Protein AF-A0A1F9D1J4-F1 (afdb_monomer)

Foldseek 3Di:
DDDDLDPQDQPDDPDPQREREDEDADDPPVCPPVCPSVVSVVVVVVVCVVVVRDHYYYDDDPPPVVVVVVVVVVVDDDDDDDDDDDDDDPDD

Radius of gyration: 15.39 Å; Cα contacts (8 Å, |Δi|>4): 61; chains: 1; bounding box: 32×33×46 Å

Secondary structure (DSSP, 8-state):
----S--------SS----EEE------GGGTTTTHHHHHHHHHHHHHHHTT---EEE---TT-HHHHHHHHHTTPPP--------------

Structure (mmCIF, N/CA/C/O backbone):
data_AF-A0A1F9D1J4-F1
#
_entry.id   AF-A0A1F9D1J4-F1
#
loop_
_atom_site.group_PDB
_atom_site.id
_atom_site.type_symbol
_atom_site.label_atom_id
_atom_site.label_alt_id
_atom_site.label_comp_id
_atom_site.label_asym_id
_atom_site.label_entity_id
_atom_site.label_seq_id
_atom_site.pdbx_PDB_ins_code
_atom_site.Cartn_x
_atom_site.Cartn_y
_atom_site.Cartn_z
_atom_site.occupancy
_atom_site.B_iso_or_equiv
_atom_site.auth_seq_id
_atom_site.auth_comp_id
_atom_site.auth_asym_id
_atom_site.auth_atom_id
_atom_site.pdbx_PDB_model_num
ATOM 1 N N . MET A 1 1 ? 4.150 17.439 11.748 1.00 34.31 1 MET A N 1
ATOM 2 C CA . MET A 1 1 ? 4.623 16.191 12.379 1.00 34.31 1 MET A CA 1
ATOM 3 C C . MET A 1 1 ? 4.842 15.204 11.244 1.00 34.31 1 MET A C 1
ATOM 5 O O . MET A 1 1 ? 3.889 14.617 10.752 1.00 34.31 1 MET A O 1
ATOM 9 N N . SER A 1 2 ? 6.048 15.235 10.681 1.00 34.50 2 SER A N 1
ATOM 10 C CA . SER A 1 2 ? 6.404 14.664 9.376 1.00 34.50 2 SER A CA 1
ATOM 11 C C . SER A 1 2 ? 7.768 13.996 9.491 1.00 34.50 2 SER A C 1
ATOM 13 O O . SER A 1 2 ? 8.748 14.435 8.901 1.00 34.50 2 SER A O 1
ATOM 15 N N . GLU A 1 3 ? 7.822 12.965 10.310 1.00 33.19 3 GLU A N 1
ATOM 16 C CA . GLU A 1 3 ? 8.901 11.990 10.337 1.00 33.19 3 GLU A CA 1
ATOM 17 C C . GLU A 1 3 ? 8.190 10.629 10.273 1.00 33.19 3 GLU A C 1
ATOM 19 O O . GLU A 1 3 ? 7.073 10.523 10.772 1.00 33.19 3 GLU A O 1
ATOM 24 N N . ASP A 1 4 ? 8.769 9.657 9.562 1.00 34.34 4 ASP A N 1
ATOM 25 C CA . ASP A 1 4 ? 8.272 8.278 9.322 1.00 34.34 4 ASP A CA 1
ATOM 26 C C . ASP A 1 4 ? 7.735 7.927 7.919 1.00 34.34 4 ASP A C 1
ATOM 28 O O . ASP A 1 4 ? 7.087 6.900 7.736 1.00 34.34 4 ASP A O 1
ATOM 32 N N . PHE A 1 5 ? 8.090 8.680 6.869 1.00 41.47 5 PHE A N 1
ATOM 33 C CA . PHE A 1 5 ? 7.847 8.243 5.475 1.00 41.47 5 PHE A CA 1
ATOM 34 C C . PHE A 1 5 ? 8.977 7.421 4.828 1.00 41.47 5 PHE A C 1
ATOM 36 O O . PHE A 1 5 ? 8.862 7.036 3.667 1.00 41.47 5 PHE A O 1
ATOM 43 N N . ASN A 1 6 ? 10.072 7.127 5.536 1.00 36.56 6 ASN A N 1
ATOM 44 C CA . ASN A 1 6 ? 11.223 6.424 4.954 1.00 36.56 6 ASN A CA 1
ATOM 45 C C . ASN A 1 6 ? 11.835 5.398 5.918 1.00 36.56 6 ASN A C 1
ATOM 47 O O . ASN A 1 6 ? 12.931 5.590 6.433 1.00 36.56 6 ASN A O 1
ATOM 51 N N . SER A 1 7 ? 11.181 4.253 6.089 1.00 43.38 7 SER A N 1
ATOM 52 C CA . SER A 1 7 ? 11.861 3.026 6.515 1.00 43.38 7 SER A CA 1
ATOM 53 C C . SER A 1 7 ? 11.952 2.064 5.326 1.00 43.38 7 SER A C 1
ATOM 55 O O . SER A 1 7 ? 11.232 1.078 5.218 1.00 43.38 7 SER A O 1
ATOM 57 N N . ILE A 1 8 ? 12.865 2.351 4.387 1.00 45.56 8 ILE A N 1
ATOM 58 C CA . ILE A 1 8 ? 13.309 1.333 3.422 1.00 45.56 8 ILE A CA 1
ATOM 59 C C . ILE A 1 8 ? 14.160 0.340 4.214 1.00 45.56 8 ILE A C 1
ATOM 61 O O . ILE A 1 8 ? 15.367 0.514 4.356 1.00 45.56 8 ILE A O 1
ATOM 65 N N . GLN A 1 9 ? 13.529 -0.684 4.780 1.00 48.69 9 GLN A N 1
ATOM 66 C CA . GLN A 1 9 ? 14.264 -1.827 5.299 1.00 48.69 9 GLN A CA 1
ATOM 67 C C . GLN A 1 9 ? 14.555 -2.787 4.150 1.00 48.69 9 GLN A C 1
ATOM 69 O O . GLN A 1 9 ? 13.645 -3.258 3.469 1.00 48.69 9 GLN A O 1
ATOM 74 N N . ASN A 1 10 ? 15.838 -3.092 3.958 1.00 44.09 10 ASN A N 1
ATOM 75 C CA . ASN A 1 10 ? 16.281 -4.202 3.127 1.00 44.09 10 ASN A CA 1
ATOM 76 C C . ASN A 1 10 ? 15.743 -5.499 3.747 1.00 44.09 10 ASN A C 1
ATOM 78 O O . ASN A 1 10 ? 16.357 -6.066 4.648 1.00 44.09 10 ASN A O 1
ATOM 82 N N . GLY A 1 11 ? 14.563 -5.941 3.315 1.00 44.78 11 GLY A N 1
ATOM 83 C CA . GLY A 1 11 ? 14.018 -7.225 3.732 1.00 44.78 11 GLY A CA 1
ATOM 84 C C . GLY A 1 11 ? 14.961 -8.344 3.296 1.00 44.78 11 GLY A C 1
ATOM 85 O O . GLY A 1 11 ? 15.171 -8.531 2.098 1.00 44.78 11 GLY A O 1
ATOM 86 N N . TYR A 1 12 ? 15.525 -9.078 4.259 1.00 47.22 12 TYR A N 1
ATOM 87 C CA . TYR A 1 12 ? 16.306 -10.288 4.008 1.00 47.22 12 TYR A CA 1
ATOM 88 C C . TYR A 1 12 ? 15.388 -11.377 3.434 1.00 47.22 12 TYR A C 1
ATOM 90 O O . TYR A 1 12 ? 14.762 -12.153 4.149 1.00 47.22 12 TYR A O 1
ATOM 98 N N . SER A 1 13 ? 15.292 -11.412 2.111 1.00 48.28 13 SER A N 1
ATOM 99 C CA . SER A 1 13 ? 14.950 -12.604 1.343 1.00 48.28 13 SER A CA 1
ATOM 100 C C . SER A 1 13 ? 16.259 -13.067 0.711 1.00 48.28 13 SER A C 1
ATOM 102 O O . SER A 1 13 ? 17.033 -12.216 0.285 1.00 48.28 13 SER A O 1
ATOM 104 N N . GLY A 1 14 ? 16.546 -14.371 0.691 1.00 46.06 14 GLY A N 1
ATOM 105 C CA . GLY A 1 14 ? 17.848 -14.964 0.320 1.00 46.06 14 GLY A CA 1
ATOM 106 C C . GLY A 1 14 ? 18.399 -14.658 -1.083 1.00 46.06 14 GLY A C 1
ATOM 107 O O . GLY A 1 14 ? 19.361 -15.289 -1.497 1.00 46.06 14 GLY A O 1
ATOM 108 N N . ASN A 1 15 ? 17.835 -13.683 -1.796 1.00 46.1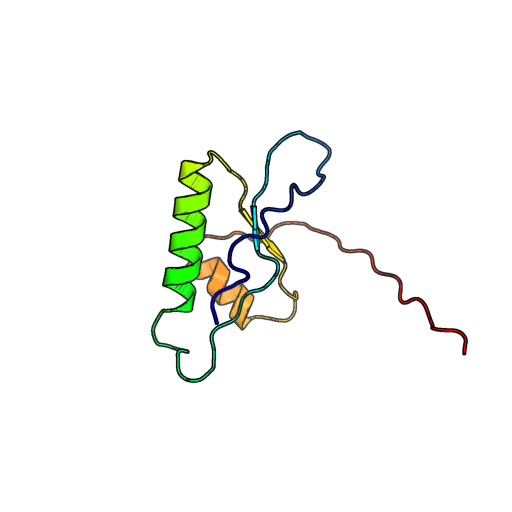2 15 ASN A N 1
ATOM 109 C CA . ASN A 1 15 ? 18.279 -13.176 -3.082 1.00 46.12 15 ASN A CA 1
ATOM 110 C C . ASN A 1 15 ? 18.397 -11.646 -2.945 1.00 46.12 15 ASN A C 1
ATOM 112 O O . ASN A 1 15 ? 17.423 -11.008 -2.551 1.00 46.12 15 ASN A O 1
ATOM 116 N N . HIS A 1 16 ? 19.555 -11.057 -3.270 1.00 52.16 16 HIS A N 1
ATOM 117 C CA . HIS A 1 16 ? 19.878 -9.617 -3.194 1.00 52.16 16 HIS A CA 1
ATOM 118 C C . HIS A 1 16 ? 18.997 -8.708 -4.089 1.00 52.16 16 HIS A C 1
ATOM 120 O O . HIS A 1 16 ? 19.482 -7.993 -4.964 1.00 52.16 16 HIS A O 1
ATOM 126 N N . LEU A 1 17 ? 17.684 -8.706 -3.881 1.00 58.81 17 LEU A N 1
ATOM 127 C CA . LEU A 1 17 ? 16.750 -7.770 -4.488 1.00 58.81 17 LEU A CA 1
ATOM 128 C C . LEU A 1 17 ? 16.246 -6.843 -3.388 1.00 58.81 17 LEU A C 1
ATOM 130 O O . LEU A 1 17 ? 15.410 -7.219 -2.564 1.00 58.81 17 LEU A O 1
ATOM 134 N N . THR A 1 18 ? 16.765 -5.616 -3.381 1.00 74.12 18 THR A N 1
ATOM 135 C CA . THR A 1 18 ? 16.244 -4.529 -2.551 1.00 74.12 18 THR A CA 1
ATOM 136 C C . THR A 1 18 ? 14.729 -4.451 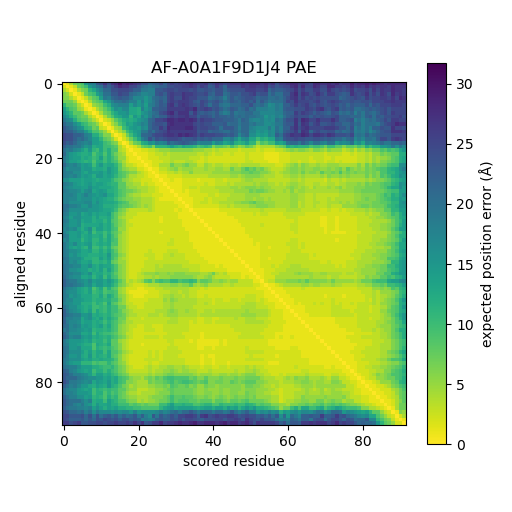-2.734 1.00 74.12 18 THR A C 1
ATOM 138 O O . THR A 1 18 ? 14.234 -4.313 -3.854 1.00 74.12 18 THR A O 1
ATOM 141 N N . THR A 1 19 ? 13.998 -4.593 -1.630 1.00 83.50 19 THR A N 1
ATOM 142 C CA . THR A 1 19 ? 12.533 -4.572 -1.571 1.00 83.50 19 THR A CA 1
ATOM 143 C C . THR A 1 19 ? 12.103 -3.379 -0.730 1.00 83.50 19 THR A C 1
ATOM 145 O O . THR A 1 19 ? 12.683 -3.143 0.326 1.00 83.50 19 THR A O 1
ATOM 148 N N . CYS A 1 20 ? 11.085 -2.640 -1.167 1.00 88.38 20 CYS A N 1
ATOM 149 C CA . CYS A 1 20 ? 10.427 -1.645 -0.321 1.00 88.38 20 CYS A CA 1
ATOM 150 C C . CYS A 1 20 ? 9.303 -2.335 0.457 1.00 88.38 20 CYS A C 1
ATOM 152 O O . CYS A 1 20 ? 8.476 -3.030 -0.136 1.00 88.38 20 CYS A O 1
ATOM 154 N N . VAL A 1 21 ? 9.271 -2.160 1.778 1.00 88.44 21 VAL A N 1
ATOM 155 C CA . VAL A 1 21 ? 8.215 -2.708 2.633 1.00 88.44 21 VAL A CA 1
ATOM 156 C C . VAL A 1 21 ? 7.486 -1.563 3.325 1.00 88.44 21 VAL A C 1
ATOM 158 O O . VAL A 1 21 ? 8.100 -0.779 4.041 1.00 88.44 21 VAL A O 1
ATOM 161 N N . ILE A 1 22 ? 6.174 -1.485 3.123 1.00 89.50 22 ILE A N 1
ATOM 162 C CA . ILE A 1 22 ? 5.270 -0.605 3.862 1.00 89.50 22 ILE A CA 1
ATOM 163 C C . ILE A 1 22 ? 4.988 -1.281 5.203 1.00 89.50 22 ILE A C 1
ATOM 165 O O . ILE A 1 22 ? 4.300 -2.301 5.247 1.00 89.50 22 ILE A O 1
ATOM 169 N N . GLN A 1 23 ? 5.563 -0.729 6.270 1.00 81.12 23 GLN A N 1
ATOM 170 C CA . GLN A 1 23 ? 5.417 -1.239 7.638 1.00 81.12 23 GLN A CA 1
ATOM 171 C C . GLN A 1 23 ? 4.230 -0.607 8.365 1.00 81.12 23 GLN A C 1
ATOM 173 O O . GLN A 1 23 ? 3.497 -1.283 9.078 1.00 81.12 23 GLN A O 1
ATOM 178 N N . ILE A 1 24 ? 4.042 0.699 8.179 1.00 79.88 24 ILE A N 1
ATOM 179 C CA . ILE A 1 24 ? 2.990 1.471 8.834 1.00 79.88 24 ILE A CA 1
ATOM 180 C C . ILE A 1 24 ? 2.243 2.241 7.758 1.00 79.88 24 ILE A C 1
ATOM 182 O O . ILE A 1 24 ? 2.844 2.861 6.880 1.00 79.88 24 ILE A O 1
ATOM 186 N N . PHE A 1 25 ? 0.919 2.190 7.833 1.00 82.06 25 PHE A N 1
ATOM 187 C CA . PHE A 1 25 ? 0.046 2.920 6.938 1.00 82.06 25 PHE A CA 1
ATOM 188 C C . PHE A 1 25 ? -1.174 3.416 7.702 1.00 82.06 25 PHE A C 1
ATOM 190 O O . PHE A 1 25 ? -1.875 2.639 8.344 1.00 82.06 25 PHE A O 1
ATOM 197 N N . GLY A 1 26 ? -1.427 4.718 7.626 1.00 85.88 26 GLY A N 1
ATOM 198 C CA . GLY A 1 26 ? -2.554 5.337 8.299 1.00 85.88 26 GLY A CA 1
ATOM 199 C C . GLY A 1 26 ? -2.804 6.741 7.776 1.00 85.88 26 GLY A C 1
ATOM 200 O O . GLY A 1 26 ? -1.889 7.444 7.352 1.00 85.88 26 GLY A O 1
ATOM 201 N N . VAL A 1 27 ? -4.068 7.148 7.806 1.00 89.50 27 VAL A N 1
ATOM 202 C CA . VAL A 1 27 ? -4.495 8.519 7.526 1.00 89.50 27 VAL A CA 1
ATOM 203 C C . VAL A 1 27 ? -5.329 8.970 8.713 1.00 89.50 27 VAL A C 1
ATOM 205 O O . VAL A 1 27 ? -6.282 8.281 9.090 1.00 89.50 27 VAL A O 1
ATOM 208 N N . ALA A 1 28 ? -4.971 10.113 9.303 1.00 89.81 28 ALA A N 1
ATOM 209 C CA . ALA A 1 28 ? -5.741 10.685 10.403 1.00 89.81 28 ALA A CA 1
ATOM 210 C C . ALA A 1 28 ? -7.207 10.871 9.983 1.00 89.81 28 ALA A C 1
ATOM 212 O O . ALA A 1 28 ? -7.483 11.238 8.840 1.00 89.81 28 ALA A O 1
ATOM 213 N N . SER A 1 29 ? -8.139 10.609 10.902 1.00 88.38 29 SER A N 1
ATOM 214 C CA . SER A 1 29 ? -9.581 10.505 10.624 1.00 88.38 29 SER A CA 1
ATOM 215 C C . SER A 1 29 ? -10.141 11.695 9.838 1.00 88.38 29 SER A C 1
ATOM 217 O O . SER A 1 29 ? -10.846 11.504 8.852 1.00 88.38 29 SER A O 1
ATOM 219 N N . GLN A 1 30 ? -9.734 12.916 10.191 1.00 93.25 30 GLN A N 1
ATOM 220 C CA . GLN A 1 30 ? -10.135 14.162 9.522 1.00 93.25 30 GLN A CA 1
ATOM 221 C C . GLN A 1 30 ? -9.710 14.284 8.043 1.00 93.25 30 GLN A C 1
ATOM 223 O O . GLN A 1 30 ? -10.236 15.128 7.323 1.00 93.25 30 GLN A O 1
ATOM 228 N N . TYR A 1 31 ? -8.774 13.450 7.582 1.00 91.50 31 TYR A N 1
ATOM 229 C CA . TYR A 1 31 ? -8.278 13.415 6.201 1.00 91.50 31 TYR A CA 1
ATOM 230 C C . TYR A 1 31 ? -8.663 12.127 5.456 1.00 91.50 31 TYR A C 1
ATOM 232 O O . TYR A 1 31 ? -8.260 11.910 4.307 1.00 91.50 31 TYR A O 1
ATOM 240 N N . GLN A 1 32 ? -9.436 11.242 6.091 1.00 88.88 32 GLN A N 1
ATOM 241 C CA . GLN A 1 32 ? -9.926 10.028 5.446 1.00 88.88 32 GLN A CA 1
ATOM 242 C C . GLN A 1 32 ? -10.948 10.358 4.354 1.00 88.88 32 GLN A C 1
ATOM 244 O O . GLN A 1 32 ? -11.530 11.438 4.314 1.00 88.88 32 GLN A O 1
ATOM 249 N N . ARG A 1 33 ? -11.145 9.412 3.424 1.00 88.88 33 ARG A N 1
ATOM 250 C CA . ARG A 1 33 ? -12.081 9.523 2.284 1.00 88.88 33 ARG A CA 1
ATOM 251 C C . ARG A 1 33 ? -11.797 10.673 1.299 1.00 88.88 33 ARG A C 1
ATOM 253 O O . ARG A 1 33 ? -12.562 10.862 0.365 1.00 88.88 33 ARG A O 1
ATOM 260 N N . GLN A 1 34 ? -10.661 11.361 1.432 1.00 94.75 34 GLN A N 1
ATOM 261 C CA . GLN A 1 34 ? -10.218 12.446 0.538 1.00 94.75 34 GLN A CA 1
ATOM 262 C C . GLN A 1 34 ? -9.117 12.009 -0.451 1.00 94.75 34 GLN A C 1
ATOM 264 O O . GLN A 1 34 ? -8.440 12.830 -1.066 1.00 94.75 34 GLN A O 1
ATOM 269 N N . GLY A 1 35 ? -8.873 10.700 -0.576 1.00 94.25 35 GLY A N 1
ATOM 270 C CA . GLY A 1 35 ? -7.842 10.151 -1.468 1.00 94.25 35 GLY A CA 1
ATOM 271 C C . GLY A 1 35 ? -6.396 10.347 -0.991 1.00 94.25 35 GLY A C 1
ATOM 272 O O . GLY A 1 35 ? -5.467 10.021 -1.728 1.00 94.25 35 GLY A O 1
ATOM 273 N N . VAL A 1 36 ? -6.180 10.839 0.235 1.00 94.69 36 VAL A N 1
ATOM 274 C CA . VAL A 1 36 ? -4.841 11.047 0.819 1.00 94.69 36 VAL A CA 1
ATOM 275 C C . VAL A 1 36 ? -4.036 9.747 0.841 1.00 94.69 36 VAL A C 1
ATOM 277 O O . VAL A 1 36 ? -2.919 9.713 0.341 1.00 94.69 36 VAL A O 1
ATOM 280 N N . ALA A 1 37 ? -4.644 8.658 1.312 1.00 92.31 37 ALA A N 1
ATOM 281 C CA . ALA A 1 37 ? -4.086 7.305 1.295 1.00 92.31 37 ALA A CA 1
ATOM 282 C C . ALA A 1 37 ? -3.501 6.911 -0.078 1.00 92.31 37 ALA A C 1
ATOM 284 O O . ALA A 1 37 ? -2.349 6.494 -0.172 1.00 92.31 37 ALA A O 1
ATOM 285 N N . THR A 1 38 ? -4.271 7.101 -1.151 1.00 95.19 38 THR A N 1
ATOM 286 C CA . THR A 1 38 ? -3.838 6.809 -2.525 1.00 95.19 38 THR A CA 1
ATOM 287 C C . THR A 1 38 ? -2.651 7.670 -2.945 1.00 95.19 38 THR A C 1
ATOM 289 O O . THR A 1 38 ? -1.687 7.148 -3.497 1.00 95.19 38 THR A O 1
ATOM 292 N N . LYS A 1 39 ? -2.690 8.978 -2.658 1.00 94.88 39 LYS A N 1
ATOM 293 C CA . LYS A 1 39 ? -1.593 9.903 -2.989 1.00 94.88 39 LYS A CA 1
ATOM 294 C C . LYS A 1 39 ? -0.295 9.523 -2.276 1.00 94.88 39 LYS A C 1
ATOM 296 O O . LYS A 1 39 ? 0.764 9.560 -2.893 1.00 94.88 39 LYS A O 1
ATOM 301 N N . LEU A 1 40 ? -0.386 9.119 -1.009 1.00 92.50 40 LEU A N 1
ATOM 302 C CA . LEU A 1 40 ? 0.761 8.668 -0.222 1.00 92.50 40 LEU A CA 1
ATOM 303 C C . LEU A 1 40 ? 1.390 7.401 -0.811 1.00 92.50 40 LEU A C 1
ATOM 305 O O . LEU A 1 40 ? 2.606 7.354 -0.993 1.00 92.50 40 LEU A O 1
ATOM 309 N N . VAL A 1 41 ? 0.573 6.400 -1.158 1.00 93.50 41 VAL A N 1
ATOM 310 C CA . VAL A 1 41 ? 1.084 5.181 -1.801 1.00 93.50 41 VAL A CA 1
ATOM 311 C C . VAL A 1 41 ? 1.699 5.512 -3.158 1.00 93.50 41 VAL A C 1
ATOM 313 O O . VAL A 1 41 ? 2.807 5.068 -3.427 1.00 93.50 41 VAL A O 1
ATOM 316 N N . GLN A 1 42 ? 1.055 6.341 -3.984 1.00 94.25 42 GLN A N 1
ATOM 317 C CA . GLN A 1 42 ? 1.599 6.711 -5.293 1.00 94.25 42 GLN A CA 1
ATOM 318 C C . GLN A 1 42 ? 2.962 7.409 -5.177 1.00 94.25 42 GLN A C 1
ATOM 320 O O . GLN A 1 42 ? 3.905 7.018 -5.861 1.00 94.25 42 GLN A O 1
ATOM 325 N N . ALA A 1 43 ? 3.102 8.363 -4.251 1.00 93.19 43 ALA A N 1
ATOM 326 C CA . ALA A 1 43 ? 4.377 9.028 -3.993 1.00 93.19 43 ALA A CA 1
ATOM 327 C C . ALA A 1 43 ? 5.474 8.035 -3.563 1.00 93.19 43 ALA A C 1
ATOM 329 O O . ALA A 1 43 ? 6.629 8.151 -3.981 1.00 93.19 43 ALA A O 1
ATOM 330 N N . LEU A 1 44 ? 5.117 7.017 -2.771 1.00 91.88 44 LEU A N 1
ATOM 331 C CA . LEU A 1 44 ? 6.037 5.945 -2.396 1.00 91.88 44 LEU A CA 1
ATOM 332 C C . LEU A 1 44 ? 6.430 5.064 -3.595 1.00 91.88 44 LEU A C 1
ATOM 334 O O . LEU A 1 44 ? 7.605 4.704 -3.722 1.00 91.88 44 LEU A O 1
ATOM 338 N N . LEU A 1 45 ? 5.478 4.718 -4.469 1.00 92.12 45 LEU A N 1
ATOM 339 C CA . LEU A 1 45 ? 5.738 3.952 -5.694 1.00 92.12 45 LEU A CA 1
ATOM 340 C C . LEU A 1 45 ? 6.699 4.714 -6.616 1.00 92.12 45 LEU A C 1
ATOM 342 O O . LEU A 1 45 ? 7.662 4.132 -7.121 1.00 92.12 45 LEU A O 1
ATOM 346 N N . ASP A 1 46 ? 6.482 6.018 -6.786 1.00 93.62 46 ASP A N 1
ATOM 347 C CA . ASP A 1 46 ? 7.313 6.881 -7.628 1.00 93.62 46 ASP A CA 1
ATOM 348 C C . ASP A 1 46 ? 8.739 7.009 -7.061 1.00 93.62 46 ASP A C 1
ATOM 350 O O . ASP A 1 46 ? 9.723 6.846 -7.791 1.00 93.62 46 ASP A O 1
ATOM 354 N N . ASN A 1 47 ? 8.872 7.185 -5.742 1.00 90.62 47 ASN A N 1
ATOM 355 C CA . ASN A 1 47 ? 10.165 7.187 -5.046 1.00 90.62 47 ASN A CA 1
ATOM 356 C C . ASN A 1 47 ? 10.882 5.825 -5.115 1.00 90.62 47 ASN A C 1
ATOM 358 O O . ASN A 1 47 ? 12.105 5.754 -5.221 1.00 90.62 47 ASN A O 1
ATOM 362 N N . SER A 1 48 ? 10.143 4.717 -5.073 1.00 90.19 48 SER A N 1
ATOM 363 C CA . SER A 1 48 ? 10.729 3.377 -5.216 1.00 90.19 48 SER A CA 1
ATOM 364 C C . SER A 1 48 ? 11.223 3.138 -6.645 1.00 90.19 48 SER A C 1
ATOM 366 O O . SER A 1 48 ? 12.316 2.600 -6.849 1.00 90.19 48 SER A O 1
ATOM 368 N N . ARG A 1 49 ? 10.462 3.614 -7.638 1.00 90.12 49 ARG A N 1
ATOM 369 C CA . ARG A 1 49 ? 10.828 3.559 -9.057 1.00 90.12 49 ARG A CA 1
ATOM 370 C C . ARG A 1 49 ? 12.105 4.346 -9.340 1.00 90.12 49 ARG A C 1
ATOM 372 O O . ARG A 1 49 ? 12.984 3.816 -10.020 1.00 90.12 49 ARG A O 1
ATOM 379 N N . SER A 1 50 ? 12.245 5.558 -8.795 1.00 92.12 50 SER A N 1
ATOM 380 C CA . SER A 1 50 ? 13.461 6.372 -8.971 1.00 92.12 50 SER A CA 1
ATOM 381 C C . SER A 1 50 ? 14.712 5.687 -8.400 1.00 92.12 50 SER A C 1
ATOM 383 O O . SER A 1 50 ? 15.802 5.826 -8.952 1.00 92.12 50 SER A O 1
ATOM 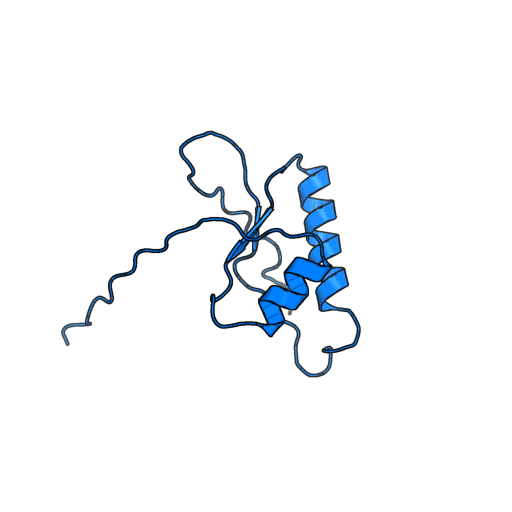385 N N . LYS A 1 51 ? 14.542 4.856 -7.364 1.00 89.06 51 LYS A N 1
ATOM 386 C CA . LYS A 1 51 ? 15.600 4.045 -6.737 1.00 89.06 51 LYS A CA 1
ATOM 387 C C . LYS A 1 51 ? 15.797 2.663 -7.371 1.00 89.06 51 LYS A C 1
ATOM 389 O O . LYS A 1 51 ? 16.584 1.872 -6.859 1.00 89.06 51 LYS A O 1
ATOM 394 N N . LYS A 1 52 ? 15.100 2.349 -8.472 1.00 89.25 52 LYS A N 1
ATOM 395 C CA . LYS A 1 52 ? 15.117 1.032 -9.146 1.00 89.25 52 LYS A CA 1
ATOM 396 C C . LYS A 1 52 ? 14.727 -0.141 -8.226 1.00 89.25 52 LYS A C 1
ATOM 398 O O . LYS A 1 52 ? 15.098 -1.285 -8.488 1.00 89.25 52 LYS A O 1
ATOM 403 N N . ILE A 1 53 ? 13.947 0.129 -7.178 1.00 88.62 53 ILE A N 1
ATOM 404 C CA . ILE A 1 53 ? 13.394 -0.887 -6.280 1.00 88.62 53 ILE A CA 1
ATOM 405 C C . ILE A 1 53 ? 12.162 -1.480 -6.961 1.00 88.62 53 ILE A C 1
ATOM 407 O O . ILE A 1 53 ? 11.205 -0.767 -7.255 1.00 88.62 53 ILE A O 1
ATOM 411 N N . LYS A 1 54 ? 12.207 -2.782 -7.254 1.00 81.19 54 LYS A N 1
ATOM 412 C CA . LYS A 1 54 ? 11.169 -3.457 -8.045 1.00 81.19 54 LYS A CA 1
ATOM 413 C C . LYS A 1 54 ? 10.057 -4.057 -7.185 1.00 81.19 54 LYS A C 1
ATOM 415 O O . LYS A 1 54 ? 8.899 -3.731 -7.430 1.00 81.19 54 LYS A O 1
ATOM 420 N N . PRO A 1 55 ? 10.344 -4.920 -6.197 1.00 86.94 55 PRO A N 1
ATOM 421 C CA . PRO A 1 55 ? 9.282 -5.416 -5.341 1.00 86.94 55 PRO A CA 1
ATOM 422 C C . PRO A 1 55 ? 8.932 -4.374 -4.272 1.00 86.94 55 PRO A C 1
ATOM 424 O O . PRO A 1 55 ? 9.795 -3.899 -3.530 1.00 86.94 55 PRO A O 1
ATOM 427 N N . ILE A 1 56 ? 7.643 -4.055 -4.184 1.00 90.62 56 ILE A N 1
ATOM 428 C CA . ILE A 1 56 ? 7.049 -3.247 -3.118 1.00 90.62 56 ILE A CA 1
ATOM 429 C C . ILE A 1 56 ? 6.020 -4.132 -2.421 1.00 90.62 56 ILE A C 1
ATOM 431 O O . ILE A 1 56 ? 5.220 -4.796 -3.081 1.00 90.62 56 ILE A O 1
ATOM 435 N N . ARG A 1 57 ? 6.073 -4.206 -1.093 1.00 91.56 57 ARG A N 1
ATOM 436 C CA . ARG A 1 57 ? 5.223 -5.092 -0.290 1.00 91.56 57 ARG A CA 1
ATOM 437 C C . ARG A 1 57 ? 4.549 -4.304 0.821 1.00 91.56 57 ARG A C 1
ATOM 439 O O . ARG A 1 57 ? 5.184 -3.456 1.432 1.00 91.56 57 ARG A O 1
ATOM 446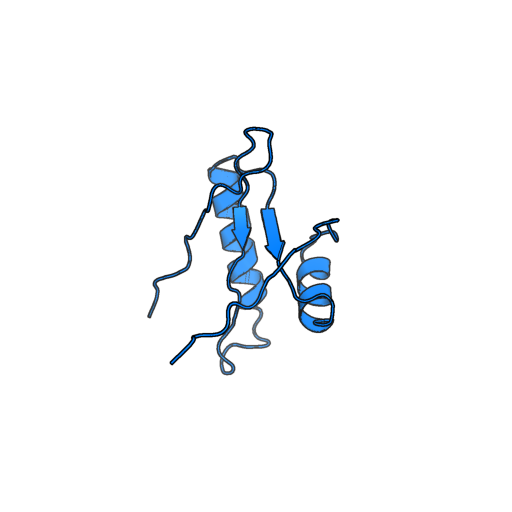 N N . ALA A 1 58 ? 3.301 -4.635 1.117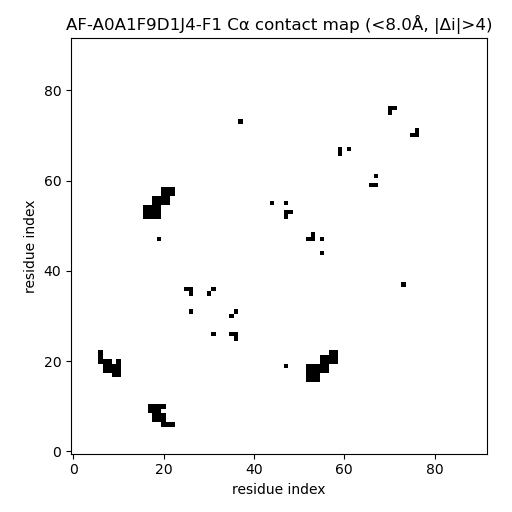 1.00 91.12 58 ALA A N 1
ATOM 447 C CA . ALA A 1 58 ? 2.617 -4.216 2.333 1.00 91.12 58 ALA A CA 1
ATOM 448 C C . ALA A 1 58 ? 2.290 -5.468 3.149 1.00 91.12 58 ALA A C 1
ATOM 450 O O . ALA A 1 58 ? 1.784 -6.448 2.596 1.00 91.12 58 ALA A O 1
ATOM 451 N N . MET A 1 59 ? 2.615 -5.456 4.440 1.00 88.88 59 MET A N 1
ATOM 452 C CA . MET A 1 59 ? 2.165 -6.493 5.366 1.00 88.88 59 MET A CA 1
ATOM 453 C C . MET A 1 59 ? 0.865 -6.011 5.997 1.00 88.88 59 MET A C 1
ATOM 455 O O . MET A 1 59 ? 0.840 -4.972 6.646 1.00 88.88 59 MET A O 1
ATOM 459 N N . ILE A 1 60 ? -0.215 -6.740 5.751 1.00 88.94 60 ILE A N 1
ATOM 460 C CA . ILE A 1 60 ? -1.561 -6.406 6.218 1.00 88.94 60 ILE A CA 1
ATOM 461 C C . ILE A 1 60 ? -2.120 -7.599 6.981 1.00 88.94 60 ILE A C 1
ATOM 463 O O . ILE A 1 60 ? -1.802 -8.743 6.646 1.00 88.94 60 ILE A O 1
ATOM 467 N N . ASP A 1 61 ? -2.940 -7.334 7.996 1.00 86.75 61 ASP A N 1
ATOM 468 C CA . ASP A 1 61 ? -3.677 -8.394 8.679 1.00 86.75 61 ASP A CA 1
ATOM 469 C C . ASP A 1 61 ? -4.615 -9.084 7.674 1.00 86.75 61 ASP A C 1
ATOM 471 O O . ASP A 1 61 ? -5.324 -8.434 6.902 1.00 86.75 61 ASP A O 1
ATOM 475 N N . GLU A 1 62 ? -4.615 -10.417 7.663 1.00 88.56 62 GLU A N 1
ATOM 476 C CA . GLU A 1 62 ? -5.441 -11.216 6.753 1.00 88.56 62 GLU A CA 1
ATOM 477 C C . GLU A 1 62 ? -6.950 -10.997 6.963 1.00 88.56 62 GLU A C 1
ATOM 479 O O . GLU A 1 62 ? -7.752 -11.253 6.061 1.00 88.56 62 GLU A O 1
ATOM 484 N N . ARG A 1 63 ? -7.355 -10.504 8.132 1.00 91.44 63 ARG A N 1
ATOM 485 C CA . ARG A 1 63 ? -8.749 -10.202 8.470 1.00 91.44 63 ARG A CA 1
ATOM 486 C C . ARG A 1 63 ? -9.145 -8.772 8.107 1.00 91.44 63 ARG A C 1
ATOM 488 O O . ARG A 1 63 ? -10.338 -8.474 8.066 1.00 91.44 63 ARG A O 1
ATOM 495 N N . ASP A 1 64 ? -8.186 -7.900 7.794 1.00 91.81 64 ASP A N 1
ATOM 496 C CA . ASP A 1 64 ? -8.457 -6.519 7.394 1.00 91.81 64 ASP A CA 1
ATOM 497 C C . ASP A 1 64 ? -8.869 -6.452 5.915 1.00 91.81 64 ASP A C 1
ATOM 499 O O . ASP A 1 64 ? -8.069 -6.231 4.999 1.00 91.81 64 ASP A O 1
ATOM 503 N N . SER A 1 65 ? -10.151 -6.724 5.672 1.00 93.38 65 SER A N 1
ATOM 504 C CA . SER A 1 65 ? -10.732 -6.729 4.325 1.00 93.38 65 SER A CA 1
ATOM 505 C C . SER A 1 65 ? -10.755 -5.343 3.669 1.00 93.38 65 SER A C 1
ATOM 507 O O . SER A 1 65 ? -10.654 -5.245 2.441 1.00 93.38 65 SER A O 1
ATOM 509 N N . GLU A 1 66 ? -10.841 -4.269 4.460 1.00 91.31 66 GLU A N 1
ATOM 510 C CA . GLU A 1 66 ? -10.829 -2.900 3.944 1.00 91.31 66 GLU A CA 1
ATOM 511 C C . GLU A 1 66 ? -9.453 -2.568 3.369 1.00 91.31 66 GLU A C 1
ATOM 513 O O . GLU A 1 66 ? -9.348 -2.117 2.219 1.00 91.31 66 GLU A O 1
ATOM 518 N N . LEU A 1 67 ? -8.398 -2.852 4.135 1.00 91.31 67 LEU A N 1
ATOM 519 C CA . LEU A 1 67 ? -7.029 -2.583 3.726 1.00 91.31 67 LEU A CA 1
ATOM 520 C C . LEU A 1 67 ? -6.598 -3.497 2.570 1.00 91.31 67 LEU A C 1
ATOM 522 O O . LEU A 1 67 ? -5.964 -3.030 1.620 1.00 91.31 67 LEU A O 1
ATOM 526 N N . GLN A 1 68 ? -7.036 -4.762 2.567 1.00 93.75 68 GLN A N 1
ATOM 527 C CA . GLN A 1 68 ? -6.893 -5.655 1.410 1.00 93.75 68 GLN A CA 1
ATOM 528 C C . GLN A 1 68 ? -7.540 -5.075 0.150 1.00 93.75 68 GLN A C 1
ATOM 530 O O . GLN A 1 68 ? -6.904 -5.007 -0.905 1.00 93.75 68 GLN A O 1
ATOM 535 N N . GLY A 1 69 ? -8.795 -4.628 0.249 1.00 94.50 69 GLY A N 1
ATOM 536 C CA . GLY A 1 69 ? -9.510 -4.015 -0.867 1.00 94.50 69 GLY A CA 1
ATOM 537 C C . GLY A 1 69 ? -8.829 -2.737 -1.358 1.00 94.50 69 GLY A C 1
ATOM 538 O O . GLY A 1 69 ? -8.756 -2.501 -2.564 1.00 94.50 69 GLY A O 1
ATOM 539 N N . PHE A 1 70 ? -8.291 -1.931 -0.443 1.00 93.75 70 PHE A N 1
ATOM 540 C CA . PHE A 1 70 ? -7.516 -0.739 -0.773 1.00 93.75 70 PHE A CA 1
ATOM 541 C C . PHE A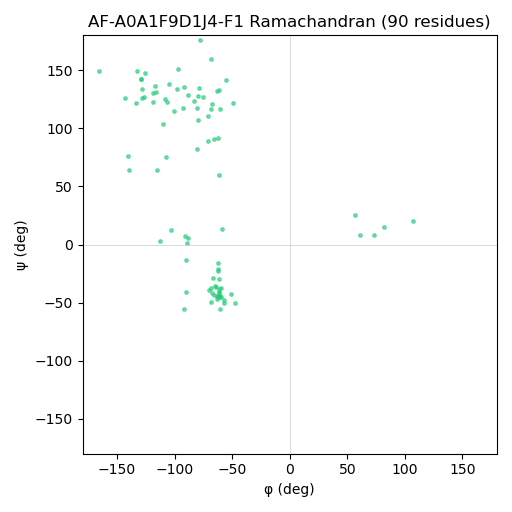 1 70 ? -6.263 -1.068 -1.587 1.00 93.75 70 PHE A C 1
ATOM 543 O O . PHE A 1 70 ? -6.130 -0.553 -2.697 1.00 93.75 70 PHE A O 1
ATOM 550 N N . PHE A 1 71 ? -5.392 -1.954 -1.101 1.00 95.00 71 PHE A N 1
ATOM 551 C CA . PHE A 1 71 ? -4.168 -2.314 -1.824 1.00 95.00 71 PHE A CA 1
ATOM 552 C C . PHE A 1 71 ? -4.465 -3.006 -3.161 1.00 95.00 71 PHE A C 1
ATOM 554 O O . PHE A 1 71 ? -3.814 -2.700 -4.161 1.00 95.00 71 PHE A O 1
ATOM 561 N N . LYS A 1 72 ? -5.512 -3.839 -3.228 1.00 95.75 72 LYS A N 1
ATOM 562 C CA . LYS A 1 72 ? -5.957 -4.457 -4.486 1.00 95.75 72 LYS A CA 1
ATOM 563 C C . LYS A 1 72 ? -6.383 -3.418 -5.529 1.00 95.75 72 LYS A C 1
ATOM 565 O O . LYS A 1 72 ? -6.010 -3.536 -6.693 1.00 95.75 72 LYS A O 1
ATOM 570 N N . ARG A 1 73 ? -7.109 -2.363 -5.128 1.00 95.75 73 ARG A N 1
ATOM 571 C CA . ARG A 1 73 ? -7.469 -1.241 -6.025 1.00 95.75 73 ARG A CA 1
ATOM 572 C C . ARG A 1 73 ? -6.250 -0.475 -6.546 1.00 95.75 73 ARG A C 1
ATOM 574 O O . ARG A 1 73 ? -6.352 0.163 -7.586 1.00 95.75 73 ARG A O 1
ATOM 581 N N . LEU A 1 74 ? -5.121 -0.537 -5.840 1.00 94.69 74 LEU A N 1
ATOM 582 C CA . LEU A 1 74 ? -3.854 0.072 -6.250 1.00 94.69 74 LEU A CA 1
ATOM 583 C C . LEU A 1 74 ? -2.958 -0.873 -7.069 1.00 94.69 74 LEU A C 1
ATOM 585 O O . LEU A 1 74 ? -1.815 -0.525 -7.352 1.00 94.69 74 LEU A O 1
ATOM 589 N N . GLY A 1 75 ? -3.455 -2.054 -7.451 1.00 94.69 75 GLY A N 1
ATOM 590 C CA . GLY A 1 75 ? -2.715 -3.013 -8.275 1.00 94.69 75 GLY A CA 1
ATOM 591 C C . GLY A 1 75 ? -1.728 -3.886 -7.500 1.00 94.69 75 GLY A C 1
ATOM 592 O O . GLY A 1 75 ? -0.863 -4.506 -8.111 1.00 94.69 75 GLY A O 1
ATOM 593 N N . PHE A 1 76 ? -1.830 -3.945 -6.169 1.00 94.44 76 PHE A N 1
ATOM 594 C CA . PHE A 1 76 ? -1.102 -4.945 -5.394 1.00 94.44 76 PHE A CA 1
ATOM 595 C C . PHE A 1 76 ? -1.818 -6.292 -5.477 1.00 94.44 76 PHE A C 1
ATOM 597 O O . PHE A 1 76 ? -3.026 -6.384 -5.246 1.00 94.44 76 PHE A O 1
ATOM 604 N N . ASP A 1 77 ? -1.040 -7.344 -5.707 1.00 93.56 77 ASP A N 1
ATOM 605 C CA . ASP A 1 77 ? -1.505 -8.724 -5.632 1.00 93.56 77 ASP A CA 1
ATOM 606 C C . ASP A 1 77 ? -1.171 -9.360 -4.281 1.00 93.56 77 ASP A C 1
ATOM 608 O O . ASP A 1 77 ? -0.172 -9.040 -3.627 1.00 93.56 77 ASP A O 1
ATOM 612 N N . ARG A 1 78 ? -2.011 -10.311 -3.859 1.00 90.94 78 ARG A N 1
ATOM 613 C CA . ARG A 1 78 ? -1.801 -11.055 -2.614 1.00 90.94 78 ARG A CA 1
ATOM 614 C C . ARG A 1 78 ? -0.577 -11.968 -2.740 1.00 90.94 78 ARG A C 1
ATOM 616 O O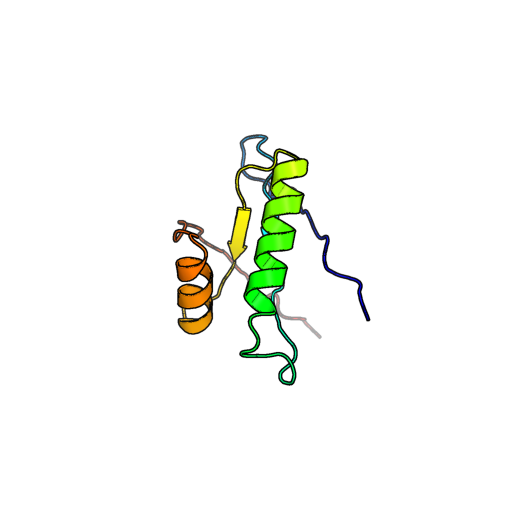 . ARG A 1 78 ? -0.572 -12.920 -3.516 1.00 90.94 78 ARG A O 1
ATOM 623 N N . GLY A 1 79 ? 0.443 -11.701 -1.927 1.00 87.81 79 GLY A N 1
ATOM 624 C CA . GLY A 1 79 ? 1.615 -12.568 -1.778 1.00 87.81 79 GLY A CA 1
ATOM 625 C C . GLY A 1 79 ? 1.360 -13.804 -0.903 1.00 87.81 79 GLY A C 1
ATOM 626 O O . GLY A 1 79 ? 0.295 -13.962 -0.307 1.00 87.81 79 GLY A O 1
ATOM 627 N N . ARG A 1 80 ? 2.371 -14.677 -0.790 1.00 83.81 80 ARG A N 1
ATOM 628 C CA . ARG A 1 80 ? 2.357 -15.900 0.040 1.00 83.81 80 ARG A CA 1
ATOM 629 C C . ARG A 1 80 ? 3.391 -15.817 1.172 1.00 83.81 80 ARG A C 1
ATOM 631 O O . ARG A 1 80 ? 4.365 -16.561 1.173 1.00 83.81 80 ARG A O 1
ATOM 638 N N . ASN A 1 81 ? 3.221 -14.872 2.097 1.00 80.06 81 ASN A N 1
ATOM 639 C CA . ASN A 1 81 ? 4.094 -14.765 3.272 1.00 80.06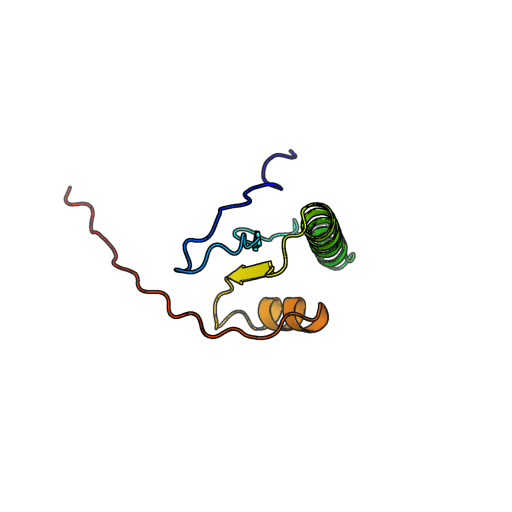 81 ASN A CA 1
ATOM 640 C C . ASN A 1 81 ? 3.506 -15.560 4.444 1.00 80.06 81 ASN A C 1
ATOM 642 O O . ASN A 1 81 ? 2.315 -15.445 4.722 1.00 80.06 81 ASN A O 1
ATOM 646 N N . ILE A 1 82 ? 4.351 -16.319 5.142 1.00 83.12 82 ILE A N 1
ATOM 647 C CA . ILE A 1 82 ? 4.027 -16.963 6.419 1.00 83.12 82 ILE A CA 1
ATOM 648 C C . ILE A 1 82 ? 4.803 -16.217 7.502 1.00 83.12 82 ILE A C 1
ATOM 650 O O . ILE A 1 82 ? 6.020 -16.068 7.393 1.00 83.12 82 ILE A O 1
ATOM 654 N N . VAL A 1 83 ? 4.103 -15.737 8.527 1.00 82.94 83 VAL A N 1
ATOM 655 C CA . VAL A 1 83 ? 4.708 -15.035 9.663 1.00 82.94 83 VAL A CA 1
ATOM 656 C C . VAL A 1 83 ? 4.684 -15.963 10.873 1.00 82.94 83 VAL A C 1
ATOM 658 O O . VAL A 1 83 ? 3.619 -16.410 11.287 1.00 82.94 83 VAL A O 1
ATOM 661 N N . PHE A 1 84 ? 5.854 -16.242 11.444 1.00 84.06 84 PHE A N 1
ATOM 662 C CA . PHE A 1 84 ? 5.981 -16.938 12.724 1.00 84.06 84 PHE A CA 1
ATOM 663 C C . PHE A 1 84 ? 6.184 -15.911 13.834 1.00 84.06 84 PHE A C 1
ATOM 665 O O . PHE A 1 84 ? 7.007 -15.006 13.703 1.00 84.06 84 PHE A O 1
ATOM 672 N N . SER A 1 85 ? 5.461 -16.064 14.938 1.00 85.81 85 SER A N 1
ATOM 673 C CA . SER A 1 85 ? 5.609 -15.219 16.119 1.00 85.81 85 SER A CA 1
ATOM 674 C C . SER A 1 85 ? 5.684 -16.074 17.381 1.00 85.81 85 SER A C 1
ATOM 676 O O . SER A 1 85 ? 5.128 -17.170 17.457 1.00 85.81 85 SER A O 1
ATOM 678 N N . LYS A 1 86 ? 6.409 -15.573 18.382 1.00 91.62 86 LYS A N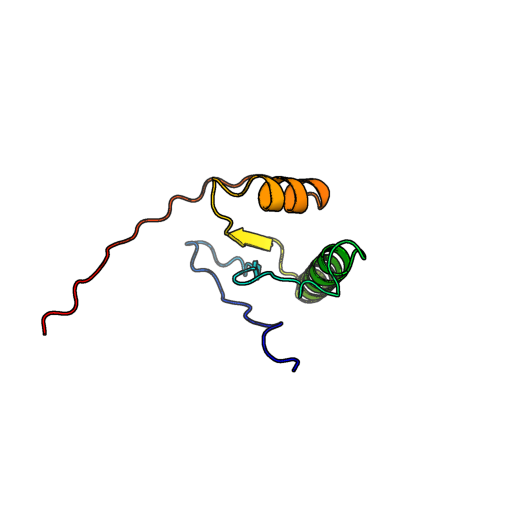 1
ATOM 679 C CA . LYS A 1 86 ? 6.449 -16.136 19.730 1.00 91.62 86 LYS A CA 1
ATOM 680 C C . LYS A 1 86 ? 6.302 -14.991 20.717 1.00 91.62 86 LYS A C 1
ATOM 682 O O . LYS A 1 86 ? 7.120 -14.074 20.719 1.00 91.62 86 LYS A O 1
ATOM 687 N N . THR A 1 87 ? 5.282 -15.052 21.563 1.00 92.44 87 THR A N 1
ATOM 688 C CA . THR A 1 87 ? 5.158 -14.130 22.693 1.00 92.44 87 THR A CA 1
ATOM 689 C C . THR A 1 87 ? 6.142 -14.556 23.774 1.00 92.44 87 THR A C 1
ATOM 691 O O . THR A 1 87 ? 6.150 -15.716 24.185 1.00 92.44 87 THR A O 1
ATOM 694 N N . VAL A 1 88 ? 6.982 -13.631 24.232 1.00 88.88 88 VAL A N 1
ATOM 695 C CA . VAL A 1 88 ? 7.858 -13.856 25.385 1.00 88.88 88 VAL A CA 1
ATOM 696 C C . VAL A 1 88 ? 7.202 -13.192 26.588 1.00 88.88 88 VAL A C 1
ATOM 698 O O . VAL A 1 88 ? 7.022 -11.975 26.606 1.00 88.88 88 VAL A O 1
ATOM 701 N N . SER A 1 89 ? 6.802 -13.988 27.575 1.00 83.31 89 SER A N 1
ATOM 702 C CA . SER A 1 89 ? 6.295 -13.482 28.850 1.00 83.31 89 SER A CA 1
ATOM 703 C C . SER A 1 89 ? 7.404 -12.699 29.554 1.00 83.31 89 SER A C 1
ATOM 705 O O . SER A 1 89 ? 8.520 -13.203 29.677 1.00 83.31 89 SER A O 1
ATOM 707 N N . LYS A 1 90 ? 7.117 -11.489 30.048 1.00 68.50 90 LYS A N 1
ATOM 708 C CA . LYS A 1 90 ? 7.989 -10.868 31.051 1.00 68.50 90 LYS A CA 1
ATOM 709 C C . LYS A 1 90 ? 7.803 -11.641 32.355 1.00 68.50 90 LYS A C 1
ATOM 711 O O . LYS A 1 90 ? 6.728 -11.586 32.944 1.00 68.50 90 LYS A O 1
ATOM 716 N N . THR A 1 91 ? 8.821 -12.386 32.770 1.00 61.19 91 THR A N 1
ATOM 717 C CA . THR A 1 91 ? 8.941 -12.826 34.163 1.00 61.19 91 THR A CA 1
ATOM 718 C C . THR A 1 91 ? 9.204 -11.569 34.993 1.00 61.19 91 THR A C 1
ATOM 720 O O . THR A 1 91 ? 10.132 -10.827 34.667 1.00 61.19 91 THR A O 1
ATOM 723 N N . PHE A 1 92 ? 8.327 -11.285 35.958 1.00 59.66 92 PHE A N 1
ATOM 724 C CA . PHE A 1 92 ? 8.470 -10.176 36.906 1.00 59.66 92 PHE A CA 1
ATOM 725 C C . PHE A 1 92 ? 9.543 -10.482 37.948 1.00 59.66 92 PHE A C 1
ATOM 727 O O . PHE A 1 92 ? 9.672 -11.676 38.308 1.00 59.66 92 PHE A O 1
#

pLDDT: mean 80.36, std 18.85, range [33.19, 95.75]

Sequence (92 aa):
MSEDFNSIQNGYSGNHLTTCVIQIFGVASQYQRQGVATKLVQALLDNSRSKKIKPIRAMIDERDSELQGFFKRLGFDRGRNIVFSKTVSKTF

Solvent-accessible surface area (backbone atoms only — not comparable to full-atom values): 6338 Å² total; per-residue (Å²): 141,89,80,84,94,76,64,74,48,73,60,90,52,105,57,102,58,63,30,40,46,50,81,78,86,87,65,61,76,95,51,52,96,69,57,50,69,58,53,54,51,50,54,49,51,54,56,31,50,77,68,70,38,74,53,71,47,73,76,71,64,93,81,43,59,66,61,51,52,52,42,43,76,72,71,50,75,91,78,91,83,84,87,88,85,81,89,76,81,83,82,129

Nearest PDB structures (foldseek):
  8xj9-assembly1_A  TM=7.765E-01  e=5.929E-03  Arabidopsis thaliana
  8xjf-assembly1_A-2  TM=8.627E-01  e=1.993E-02  Arabidopsis thaliana
  7zhc-assembly1_B  TM=8.457E-01  e=2.439E-02  Physcomitrium patens
  7zkt-assembly4_G  TM=8.579E-01  e=3.653E-02  Physcomitrium patens
  7zkt-assembly4_H  TM=8.533E-01  e=3.908E-02  Physcomitrium patens

Mean predicted aligned error: 8.91 Å